Protein AF-A0AA35VH80-F1 (afdb_monomer_lite)

Organism: Lactuca saligna (NCBI:txid75948)

Foldseek 3Di:
DDDDDDDDDDDDDDDPVRVVVVVVVVVVVVPPPDPDDDPDPDPPVVVVPQPPQVVLLVLQLVLVVVLCVVVVNDDDPVDHSSRLLCVQCVPDSVVSSVQSVQCVVPPCPGPSNVSSVVVVVVVVVVD

Sequence (127 aa):
MQPEQDFLILYGQPSPSELSFMLSQETNMDFLGSADSSLESLTESEAQSAPPFPEILESVNHKLTHLFNATERQLPPEWSMADLVRAVNAGDLSSLVRDFYDLQSNGTHSWLWEEIVNLLDLINYVF

Secondary structure (DSSP, 8-state):
-PPP-------S---HHHHHHHHHHHTTGGGGS--SS---SSSSSSGGGSPPHHHHHHHHHHHHHHHHHHTTPPPPTT--HHHHHHHHHTT-HHHHHHHHHHHHHHGGGSHHHHHHHHHHHHHHHH-

Structure (mmCIF, N/CA/C/O backbone):
data_AF-A0AA35VH80-F1
#
_entry.id   AF-A0AA35VH80-F1
#
loop_
_atom_site.group_PDB
_atom_site.id
_atom_site.type_symbol
_atom_site.label_atom_id
_atom_site.label_alt_id
_atom_site.label_comp_id
_atom_site.label_asym_id
_atom_site.label_entity_id
_atom_site.label_seq_id
_atom_site.pdbx_PDB_ins_code
_atom_site.Cartn_x
_atom_site.Cartn_y
_atom_site.Cartn_z
_atom_site.occupancy
_atom_site.B_iso_or_equiv
_atom_site.auth_seq_id
_atom_site.auth_comp_id
_atom_site.auth_asym_id
_atom_site.auth_atom_id
_atom_site.pdbx_PDB_model_num
ATOM 1 N N . MET A 1 1 ? 49.776 -17.906 -40.614 1.00 39.03 1 MET A N 1
ATOM 2 C CA . MET A 1 1 ? 48.760 -17.956 -39.545 1.00 39.03 1 MET A CA 1
ATOM 3 C C . MET A 1 1 ? 47.552 -17.211 -40.079 1.00 39.03 1 MET A C 1
ATOM 5 O O . MET A 1 1 ? 47.693 -16.047 -40.421 1.00 39.03 1 MET A O 1
ATOM 9 N N . GLN A 1 2 ? 46.460 -17.929 -40.330 1.00 37.28 2 GLN A N 1
ATOM 10 C CA . GLN A 1 2 ? 45.223 -17.404 -40.917 1.00 37.28 2 GLN A CA 1
ATOM 11 C C . GLN A 1 2 ? 44.343 -16.891 -39.766 1.00 37.28 2 GLN A C 1
ATOM 13 O O . GLN A 1 2 ? 44.272 -17.600 -38.763 1.00 37.28 2 GLN A O 1
ATOM 18 N N . PRO A 1 3 ? 43.723 -15.701 -39.846 1.00 45.84 3 PRO A N 1
ATOM 19 C CA . PRO A 1 3 ? 42.753 -15.297 -38.838 1.00 45.84 3 PRO A CA 1
ATOM 20 C C . PRO A 1 3 ? 41.480 -16.135 -39.010 1.00 45.84 3 PRO A C 1
ATOM 22 O O . PRO A 1 3 ? 40.939 -16.228 -40.114 1.00 45.84 3 PRO A O 1
ATOM 25 N N . GLU A 1 4 ? 41.046 -16.777 -37.928 1.00 48.62 4 GLU A N 1
ATOM 26 C CA . GLU A 1 4 ? 39.735 -17.419 -37.821 1.00 48.62 4 GLU A CA 1
ATOM 27 C C . GLU A 1 4 ? 38.682 -16.308 -37.960 1.00 48.62 4 GLU A C 1
ATOM 29 O O . GLU A 1 4 ? 38.681 -15.353 -37.185 1.00 48.62 4 GLU A O 1
ATOM 34 N N . GLN A 1 5 ? 37.854 -16.368 -39.004 1.00 55.09 5 GLN A N 1
ATOM 35 C CA . GLN A 1 5 ? 36.704 -15.476 -39.128 1.00 55.09 5 GLN A CA 1
ATOM 36 C C . GLN A 1 5 ? 35.525 -16.133 -38.418 1.00 55.09 5 GLN A C 1
ATOM 38 O O . GLN A 1 5 ? 34.975 -17.119 -38.912 1.00 55.09 5 GLN A O 1
ATOM 43 N N . ASP A 1 6 ? 35.147 -15.584 -37.267 1.00 55.72 6 ASP A N 1
ATOM 44 C CA . ASP A 1 6 ? 33.915 -15.948 -36.579 1.00 55.72 6 ASP A CA 1
ATOM 45 C C . ASP A 1 6 ? 32.725 -15.427 -37.395 1.00 55.72 6 ASP A C 1
ATOM 47 O O . ASP A 1 6 ? 32.459 -14.229 -37.473 1.00 55.72 6 ASP A O 1
ATOM 51 N N . PHE A 1 7 ? 32.015 -16.331 -38.071 1.00 59.69 7 PHE A N 1
ATOM 52 C CA . PHE A 1 7 ? 30.821 -15.972 -38.830 1.00 59.69 7 PHE A CA 1
ATOM 53 C C . PHE A 1 7 ? 29.623 -15.838 -37.887 1.00 59.69 7 PHE A C 1
ATOM 55 O O . PHE A 1 7 ? 29.106 -16.831 -37.371 1.00 59.69 7 PHE A O 1
ATOM 62 N N . LEU A 1 8 ? 29.136 -14.610 -37.705 1.00 64.38 8 LEU A N 1
ATOM 63 C CA . LEU A 1 8 ? 27.899 -14.343 -36.979 1.00 64.38 8 LEU A CA 1
ATOM 64 C C . LEU A 1 8 ? 26.686 -14.638 -37.879 1.00 64.38 8 LEU A C 1
ATOM 66 O O . LEU A 1 8 ? 26.391 -13.902 -38.820 1.00 64.38 8 LEU A O 1
ATOM 70 N N . ILE A 1 9 ? 25.978 -15.735 -37.606 1.00 67.00 9 ILE A N 1
ATOM 71 C CA . ILE A 1 9 ? 24.759 -16.116 -38.334 1.00 67.00 9 ILE A CA 1
ATOM 72 C C . ILE A 1 9 ? 23.544 -15.523 -37.609 1.00 67.00 9 ILE A C 1
ATOM 74 O O . ILE A 1 9 ? 23.169 -15.999 -36.538 1.00 67.00 9 ILE A O 1
ATOM 78 N N . LEU A 1 10 ? 22.905 -14.507 -38.199 1.00 61.62 10 LEU A N 1
ATOM 79 C CA . LEU A 1 10 ? 21.615 -13.995 -37.722 1.00 61.62 10 LEU A CA 1
ATOM 80 C C . LEU A 1 10 ? 20.455 -14.810 -38.297 1.00 61.62 10 LEU A C 1
ATOM 82 O O . LEU A 1 10 ? 20.316 -14.947 -39.512 1.00 61.62 10 LEU A O 1
ATOM 86 N N . TYR A 1 11 ? 19.571 -15.274 -37.417 1.00 70.00 11 TYR A N 1
ATOM 87 C CA . TYR A 1 11 ? 18.279 -15.840 -37.793 1.00 7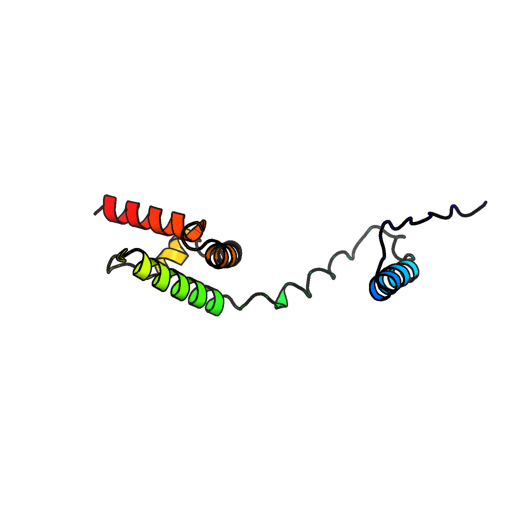0.00 11 TYR A CA 1
ATOM 88 C C . TYR A 1 11 ? 17.193 -14.763 -37.678 1.00 70.00 11 TYR A C 1
ATOM 90 O O . TYR A 1 11 ? 17.005 -14.187 -36.610 1.00 70.00 11 TYR A O 1
ATOM 98 N N . GLY A 1 12 ? 16.471 -14.503 -38.772 1.00 72.94 12 GLY A N 1
ATOM 99 C CA . GLY A 1 12 ? 15.403 -13.495 -38.844 1.00 72.94 12 GLY A CA 1
ATOM 100 C C . GLY A 1 12 ? 15.651 -12.424 -39.912 1.00 72.94 12 GLY A C 1
ATOM 101 O O . GLY A 1 12 ? 16.630 -12.491 -40.651 1.00 72.94 12 GLY A O 1
ATOM 102 N N . GLN A 1 13 ? 14.746 -11.444 -40.018 1.00 74.19 13 GLN A N 1
ATOM 103 C CA . GLN A 1 13 ? 14.933 -10.247 -40.848 1.00 74.19 13 GLN A CA 1
ATOM 104 C C . GLN A 1 13 ? 15.263 -9.053 -39.940 1.00 74.19 13 GLN A C 1
ATOM 106 O O . GLN A 1 13 ? 14.339 -8.338 -39.548 1.00 74.19 13 GLN A O 1
ATOM 111 N N . PRO A 1 14 ? 16.542 -8.850 -39.570 1.00 72.62 14 PRO A N 1
ATOM 112 C CA . PRO A 1 14 ? 16.934 -7.689 -38.786 1.00 72.62 14 PRO A CA 1
ATOM 113 C C . PRO A 1 14 ? 16.635 -6.411 -39.571 1.00 72.62 14 PRO A C 1
ATOM 115 O O . PRO A 1 14 ? 16.855 -6.319 -40.784 1.00 72.62 14 PRO A O 1
ATOM 118 N N . SER A 1 15 ? 16.119 -5.416 -38.868 1.00 75.12 15 SER A N 1
ATOM 119 C CA . SER A 1 15 ? 15.923 -4.075 -39.388 1.00 75.12 15 SER A CA 1
ATOM 120 C C . SER A 1 15 ? 17.274 -3.411 -39.705 1.00 75.12 15 SER A C 1
ATOM 122 O O . SER A 1 15 ? 18.305 -3.748 -39.113 1.00 75.12 15 SER A O 1
ATOM 124 N N . PRO A 1 16 ? 17.299 -2.415 -40.609 1.00 74.19 16 PRO A N 1
ATOM 125 C CA . PRO A 1 16 ? 18.519 -1.668 -40.920 1.00 74.19 16 PRO A CA 1
ATOM 126 C C . PRO A 1 16 ? 19.179 -1.034 -39.683 1.00 74.19 16 PRO A C 1
ATOM 128 O O . PRO A 1 16 ? 20.403 -0.932 -39.619 1.00 74.19 16 PRO A O 1
ATOM 131 N N . SER A 1 17 ? 18.376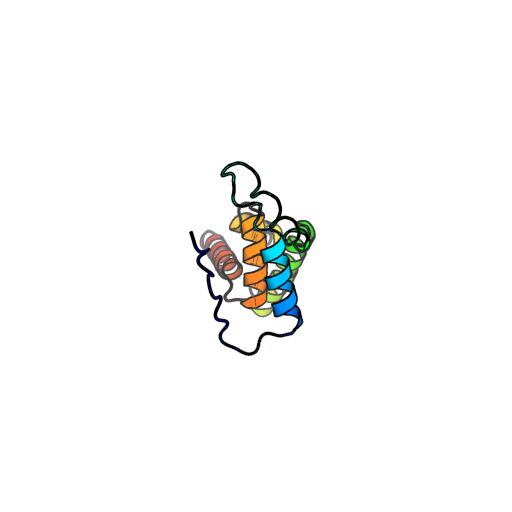 -0.646 -38.688 1.00 72.25 17 SER A N 1
ATOM 132 C CA . SER A 1 17 ? 18.855 -0.076 -37.428 1.00 72.25 17 SER A CA 1
ATOM 133 C C . SER A 1 17 ? 19.600 -1.108 -36.578 1.00 72.25 17 SER A C 1
ATOM 135 O O . SER A 1 17 ? 20.675 -0.808 -36.062 1.00 72.25 17 SER A O 1
ATOM 137 N N . GLU A 1 18 ? 19.087 -2.337 -36.488 1.00 70.50 18 GLU A N 1
ATOM 138 C CA . GLU A 1 18 ? 19.733 -3.435 -35.752 1.00 70.50 18 GLU A CA 1
ATOM 139 C C . GLU A 1 18 ? 21.077 -3.818 -36.384 1.00 70.50 18 GLU A C 1
ATOM 141 O O . GLU A 1 18 ? 22.067 -3.977 -35.673 1.00 70.50 18 GLU A O 1
ATOM 146 N N . LEU A 1 19 ? 21.157 -3.855 -37.719 1.00 74.06 19 LEU A N 1
ATOM 147 C CA . LEU A 1 19 ? 22.420 -4.100 -38.427 1.00 74.06 19 LEU A CA 1
ATOM 148 C C . LEU A 1 19 ? 23.459 -3.008 -38.141 1.00 74.06 19 LEU A C 1
ATOM 150 O O . LEU A 1 19 ? 24.629 -3.309 -37.905 1.00 74.06 19 LEU A O 1
ATOM 154 N N . SER A 1 20 ? 23.034 -1.741 -38.123 1.00 70.56 20 SER A N 1
ATOM 155 C CA . SER A 1 20 ? 23.929 -0.617 -37.828 1.00 70.56 20 SER A CA 1
ATOM 156 C C . SER A 1 20 ? 24.457 -0.649 -36.391 1.00 70.56 20 SER A C 1
ATOM 158 O O . SER A 1 20 ? 25.632 -0.362 -36.164 1.00 70.56 20 SER A O 1
ATOM 160 N N . PHE A 1 21 ? 23.626 -1.062 -35.430 1.00 72.44 21 PHE A N 1
ATOM 161 C CA . PHE A 1 21 ? 24.011 -1.202 -34.028 1.00 72.44 21 PHE A CA 1
ATOM 162 C C . PHE A 1 21 ? 25.062 -2.301 -33.832 1.00 72.44 21 PHE A C 1
ATOM 164 O O . PHE A 1 21 ? 26.066 -2.077 -33.158 1.00 72.44 21 PHE A O 1
ATOM 171 N N . MET A 1 22 ? 24.873 -3.461 -34.467 1.00 67.88 22 MET A N 1
ATOM 172 C CA . MET A 1 22 ? 25.808 -4.586 -34.355 1.00 67.88 22 MET A CA 1
ATOM 173 C C . MET A 1 22 ? 27.174 -4.262 -34.973 1.00 67.88 22 MET A C 1
ATOM 175 O O . MET A 1 22 ? 28.205 -4.496 -34.346 1.00 67.88 22 MET A O 1
ATOM 179 N N . LEU A 1 23 ? 27.186 -3.639 -36.156 1.00 68.44 23 LEU A N 1
ATOM 180 C CA . LEU A 1 23 ? 28.420 -3.241 -36.845 1.00 68.44 23 LEU A CA 1
ATOM 181 C C . LEU A 1 23 ? 29.176 -2.118 -36.118 1.00 68.44 23 LEU A C 1
ATOM 183 O O . LEU A 1 23 ? 30.403 -2.075 -36.160 1.00 68.44 23 LEU A O 1
ATOM 187 N N . SER A 1 24 ? 28.462 -1.229 -35.419 1.00 62.59 24 SER A N 1
ATOM 188 C CA . SER A 1 24 ? 29.086 -0.179 -34.598 1.00 62.59 24 SER A CA 1
ATOM 189 C C . SER A 1 24 ? 29.831 -0.751 -33.385 1.00 62.59 24 SER A C 1
ATOM 191 O O . SER A 1 24 ? 30.766 -0.128 -32.880 1.00 62.59 24 SER A O 1
ATOM 193 N N . GLN A 1 25 ? 29.428 -1.937 -32.920 1.00 56.12 25 GLN A N 1
ATOM 194 C CA . GLN A 1 25 ? 30.030 -2.615 -31.775 1.00 56.12 25 GLN A CA 1
ATOM 195 C C . GLN A 1 25 ? 31.338 -3.330 -32.152 1.00 56.12 25 GLN A C 1
ATOM 197 O O . GLN A 1 25 ? 32.295 -3.277 -31.384 1.00 56.12 25 GLN A O 1
ATOM 202 N N . GLU A 1 26 ? 31.431 -3.909 -33.358 1.00 54.12 26 GLU A N 1
ATOM 203 C CA . GLU A 1 26 ? 32.656 -4.572 -33.842 1.00 54.12 26 GLU A CA 1
ATOM 204 C C . GLU A 1 26 ? 33.835 -3.608 -34.023 1.00 54.12 26 GLU A C 1
ATOM 206 O O . GLU A 1 26 ? 34.976 -3.966 -33.732 1.00 54.12 26 GLU A O 1
ATOM 211 N N . THR A 1 27 ? 33.585 -2.354 -34.410 1.00 51.59 27 THR A N 1
ATOM 212 C CA . THR A 1 27 ? 34.641 -1.327 -34.486 1.00 51.59 27 THR A CA 1
ATOM 213 C C . THR A 1 27 ? 35.212 -0.913 -33.125 1.00 51.59 27 THR A C 1
ATOM 215 O O . THR A 1 27 ? 36.182 -0.162 -33.088 1.00 51.59 27 THR A O 1
ATOM 218 N N . ASN A 1 28 ? 34.643 -1.396 -32.014 1.00 46.03 28 ASN A N 1
ATOM 219 C CA . ASN A 1 28 ? 35.073 -1.090 -30.648 1.00 46.03 28 ASN A CA 1
ATOM 220 C C . ASN A 1 28 ? 35.589 -2.333 -29.887 1.00 46.03 28 ASN A C 1
ATOM 222 O O . ASN A 1 28 ? 35.674 -2.331 -28.660 1.00 46.03 28 ASN A O 1
ATOM 226 N N . MET A 1 29 ? 35.933 -3.409 -30.606 1.00 47.16 29 MET A N 1
ATOM 227 C CA . MET A 1 29 ? 36.435 -4.669 -30.030 1.00 47.16 29 MET A CA 1
ATOM 228 C C . MET A 1 29 ? 37.955 -4.687 -29.779 1.00 47.16 29 MET A C 1
ATOM 230 O O . MET A 1 29 ? 38.498 -5.723 -29.409 1.00 47.16 29 MET A O 1
ATOM 234 N N . ASP A 1 30 ? 38.644 -3.544 -29.872 1.00 43.31 30 ASP A N 1
ATOM 235 C CA . ASP A 1 30 ? 40.003 -3.388 -29.318 1.00 43.31 30 ASP A CA 1
ATOM 236 C C . ASP A 1 30 ? 40.002 -3.303 -27.770 1.00 43.31 30 ASP A C 1
ATOM 238 O O . ASP A 1 30 ? 41.057 -3.244 -27.139 1.00 43.31 30 ASP A O 1
ATOM 242 N N . PHE A 1 31 ? 38.826 -3.333 -27.126 1.00 47.31 31 PHE A N 1
ATOM 243 C CA . PHE A 1 31 ? 38.674 -3.181 -25.673 1.00 47.31 31 PHE A CA 1
ATOM 244 C C . PHE A 1 31 ? 38.721 -4.498 -24.870 1.00 47.31 31 PHE A C 1
ATOM 246 O O . PHE A 1 31 ? 38.678 -4.471 -23.644 1.00 47.31 31 PHE A O 1
ATOM 253 N N . LEU A 1 32 ? 38.829 -5.668 -25.513 1.00 43.38 32 LEU A N 1
ATOM 254 C CA . LEU A 1 32 ? 38.856 -6.962 -24.799 1.00 43.38 32 LEU A CA 1
ATOM 255 C C . LEU A 1 32 ? 40.263 -7.401 -24.350 1.00 43.38 32 LEU A C 1
ATOM 257 O O . LEU A 1 32 ? 40.450 -8.500 -23.831 1.00 43.38 32 LEU A O 1
ATOM 261 N N . GLY A 1 33 ? 41.256 -6.525 -24.504 1.00 40.16 33 GLY A N 1
ATOM 262 C CA . GLY A 1 33 ? 42.646 -6.756 -24.126 1.00 40.16 33 GLY A CA 1
ATOM 263 C C . GLY A 1 33 ? 43.050 -6.217 -22.753 1.00 40.16 33 GLY A C 1
ATOM 264 O O . GLY A 1 33 ? 44.185 -5.776 -22.630 1.00 40.16 33 GLY A O 1
ATOM 265 N N . SER A 1 34 ? 42.180 -6.187 -21.739 1.00 35.25 34 SER A N 1
ATOM 266 C CA . SER A 1 34 ? 42.581 -6.103 -20.319 1.00 35.25 34 SER A CA 1
ATOM 267 C C . SER A 1 34 ? 41.382 -6.320 -19.402 1.00 35.25 34 SER A C 1
ATOM 269 O O . SER A 1 34 ? 40.484 -5.490 -19.306 1.00 35.25 34 SER A O 1
ATOM 271 N N . ALA A 1 35 ? 41.393 -7.449 -18.701 1.00 48.28 35 ALA A N 1
ATOM 272 C CA . ALA A 1 35 ? 40.570 -7.662 -17.525 1.00 48.28 35 ALA A CA 1
ATOM 273 C C . ALA A 1 35 ? 41.098 -6.778 -16.385 1.00 48.28 35 ALA A C 1
ATOM 275 O O . ALA A 1 35 ? 42.038 -7.171 -15.709 1.00 48.28 35 ALA A O 1
ATOM 276 N N . ASP A 1 36 ? 40.553 -5.573 -16.236 1.00 47.16 36 ASP A N 1
ATOM 277 C CA . ASP A 1 36 ? 40.286 -4.917 -14.950 1.00 47.16 36 ASP A CA 1
ATOM 278 C C . ASP A 1 36 ? 39.718 -3.514 -15.208 1.00 47.16 36 ASP A C 1
ATOM 280 O O . ASP A 1 36 ? 40.280 -2.739 -15.976 1.00 47.16 36 ASP A O 1
ATOM 284 N N . SER A 1 37 ? 38.634 -3.174 -14.507 1.00 45.25 37 SER A N 1
ATOM 285 C CA . SER A 1 37 ? 38.088 -1.815 -14.385 1.00 45.25 37 SER A CA 1
ATOM 286 C C . SER A 1 37 ? 37.504 -1.169 -15.655 1.00 45.25 37 SER A C 1
ATOM 288 O O . SER A 1 37 ? 38.160 -0.371 -16.319 1.00 45.25 37 SER A O 1
ATOM 290 N N . SER A 1 38 ? 36.231 -1.460 -15.954 1.00 41.06 38 SER A N 1
ATOM 291 C CA . SER A 1 38 ? 35.213 -0.482 -16.412 1.00 41.06 38 SER A CA 1
ATOM 292 C C . SER A 1 38 ? 33.924 -1.214 -16.802 1.00 41.06 38 SER A C 1
ATOM 294 O O . SER A 1 38 ? 33.543 -1.275 -17.967 1.00 41.06 38 SER A O 1
ATOM 296 N N . LEU A 1 39 ? 33.241 -1.791 -15.813 1.00 43.75 39 LEU A N 1
ATOM 297 C CA . LEU A 1 39 ? 31.860 -2.272 -15.947 1.00 43.75 39 LEU A CA 1
ATOM 298 C C . LEU A 1 39 ? 30.950 -1.393 -15.074 1.00 43.75 39 LEU A C 1
ATOM 300 O O . LEU A 1 39 ? 30.143 -1.885 -14.299 1.00 43.75 39 LEU A O 1
ATOM 304 N N . GLU A 1 40 ? 31.141 -0.073 -15.154 1.00 47.75 40 GLU A N 1
ATOM 305 C CA . GLU A 1 40 ? 30.450 0.918 -14.310 1.00 47.75 40 GLU A CA 1
ATOM 306 C C . GLU A 1 40 ? 29.730 2.012 -15.120 1.00 47.75 40 GLU A C 1
ATOM 308 O O . GLU A 1 40 ? 29.530 3.112 -14.622 1.00 47.75 40 GLU A O 1
ATOM 313 N N . SER A 1 41 ? 29.346 1.782 -16.384 1.00 49.47 41 SER A N 1
ATOM 314 C CA . SER A 1 41 ? 28.750 2.881 -17.172 1.00 49.47 41 SER A CA 1
ATOM 315 C C . SER A 1 41 ? 27.743 2.476 -18.252 1.00 49.47 41 SER A C 1
ATOM 317 O O . SER A 1 41 ? 27.671 3.102 -19.303 1.00 49.47 41 SER A O 1
ATOM 319 N N . LEU A 1 42 ? 26.934 1.435 -18.018 1.00 44.91 42 LEU A N 1
ATOM 320 C CA . LEU A 1 42 ? 25.793 1.125 -18.903 1.00 44.91 42 LEU A CA 1
ATOM 321 C C . LEU A 1 42 ? 24.462 0.867 -18.176 1.00 44.91 42 LEU A C 1
ATOM 323 O O . LEU A 1 42 ? 23.468 0.565 -18.821 1.00 44.91 42 LEU A O 1
ATOM 327 N N . THR A 1 43 ? 24.397 1.055 -16.856 1.00 49.38 43 THR A N 1
ATOM 328 C CA . THR A 1 43 ? 23.148 0.944 -16.070 1.00 49.38 43 THR A CA 1
ATOM 329 C C . THR A 1 43 ? 22.636 2.281 -15.532 1.00 49.38 43 THR A C 1
ATOM 331 O O . THR A 1 43 ? 21.631 2.311 -14.829 1.00 49.38 43 THR A O 1
ATOM 334 N N . GLU A 1 44 ? 23.300 3.400 -15.837 1.00 47.03 44 GLU A N 1
ATOM 335 C CA . GLU A 1 44 ? 22.952 4.703 -15.246 1.00 47.03 44 GLU A CA 1
ATOM 336 C C . GLU A 1 44 ? 21.853 5.455 -16.023 1.00 47.03 44 GLU A C 1
ATOM 338 O O . GLU A 1 44 ? 21.115 6.238 -15.434 1.00 47.03 44 GLU A O 1
ATOM 343 N N . SER A 1 45 ? 21.667 5.187 -17.323 1.00 44.47 45 SER A N 1
ATOM 344 C CA . SER A 1 45 ? 20.684 5.923 -18.144 1.00 44.47 45 SER A CA 1
ATOM 345 C C . SER A 1 45 ? 19.242 5.400 -18.075 1.00 44.47 45 SER A C 1
ATOM 347 O O . SER A 1 45 ? 18.326 6.133 -18.435 1.00 44.47 45 SER A O 1
ATOM 349 N N . GLU A 1 46 ? 18.998 4.184 -17.577 1.00 47.88 46 GLU A N 1
ATOM 350 C CA . GLU A 1 46 ? 17.631 3.650 -17.401 1.00 47.88 46 GLU A CA 1
ATOM 351 C C . GLU A 1 46 ? 17.053 3.906 -15.996 1.00 47.88 46 GLU A C 1
ATOM 353 O O . GLU A 1 46 ? 15.840 3.844 -15.794 1.00 47.88 46 GLU A O 1
ATOM 358 N N . ALA A 1 47 ? 17.892 4.280 -15.026 1.00 50.38 47 ALA A N 1
ATOM 359 C CA . ALA A 1 47 ? 17.470 4.529 -13.645 1.00 50.38 47 ALA A CA 1
ATOM 360 C C . ALA A 1 47 ? 16.805 5.906 -13.431 1.00 50.38 47 ALA A C 1
ATOM 362 O O . ALA A 1 47 ? 16.171 6.134 -12.402 1.00 50.38 47 ALA A O 1
ATOM 363 N N . GLN A 1 48 ? 16.903 6.823 -14.400 1.00 46.06 48 GLN A N 1
ATOM 364 C CA . GLN A 1 48 ? 16.314 8.170 -14.327 1.00 46.06 48 GLN A CA 1
ATOM 365 C C . GLN A 1 48 ? 14.817 8.234 -14.662 1.00 46.06 48 GLN A C 1
ATOM 367 O O . GLN A 1 48 ? 14.219 9.300 -14.546 1.00 46.06 48 GLN A O 1
ATOM 372 N N . SER A 1 49 ? 14.194 7.115 -15.045 1.00 55.38 49 SER A N 1
ATOM 373 C CA . SER A 1 49 ? 12.746 7.055 -15.289 1.00 55.38 49 SER A CA 1
ATOM 374 C C . SER A 1 49 ? 11.931 6.658 -14.050 1.00 55.38 49 SER A C 1
ATOM 376 O O . SER A 1 49 ? 10.702 6.592 -14.132 1.00 55.38 49 SER A O 1
ATOM 378 N N . ALA A 1 50 ? 12.573 6.362 -12.915 1.00 55.25 50 ALA A N 1
ATOM 379 C CA . ALA A 1 50 ? 11.853 6.062 -11.685 1.00 55.25 50 ALA A CA 1
ATOM 380 C C . ALA A 1 50 ? 11.255 7.363 -11.110 1.00 55.25 50 ALA A C 1
ATOM 382 O O . ALA A 1 50 ? 12.009 8.312 -10.871 1.00 55.25 50 ALA A O 1
ATOM 383 N N . PRO A 1 51 ? 9.929 7.437 -10.882 1.00 60.78 51 PRO A N 1
ATOM 384 C CA . PRO A 1 51 ? 9.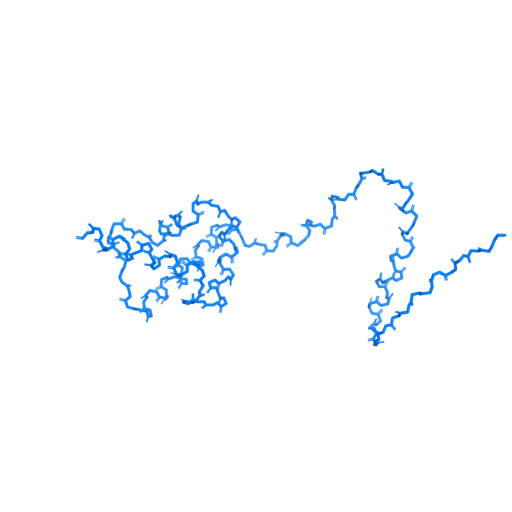328 8.609 -10.262 1.00 60.78 51 PRO A CA 1
ATOM 385 C C . PRO A 1 51 ? 9.954 8.852 -8.880 1.00 60.78 51 PRO A C 1
ATOM 387 O O . PRO A 1 51 ? 10.313 7.893 -8.187 1.00 60.78 51 PRO A O 1
ATOM 390 N N . PRO A 1 52 ? 10.103 10.111 -8.443 1.00 68.06 52 PRO A N 1
ATOM 391 C CA . PRO A 1 52 ? 10.606 10.403 -7.110 1.00 68.06 52 PRO A CA 1
ATOM 392 C C . PRO A 1 52 ? 9.709 9.744 -6.049 1.00 68.06 52 PRO A C 1
ATOM 394 O O . PRO A 1 52 ? 8.484 9.731 -6.157 1.00 68.06 52 PRO A O 1
ATOM 397 N N . PHE A 1 53 ? 10.324 9.214 -4.987 1.00 69.75 53 PHE A N 1
ATOM 398 C CA . PHE A 1 53 ? 9.644 8.508 -3.890 1.00 69.75 53 PHE A CA 1
ATOM 399 C C . PHE A 1 53 ? 8.314 9.121 -3.405 1.00 69.75 53 PHE A C 1
ATOM 401 O O . PHE A 1 53 ? 7.347 8.367 -3.273 1.00 69.75 53 PHE A O 1
ATOM 408 N N . PRO A 1 54 ? 8.211 10.440 -3.132 1.00 75.25 54 PRO A N 1
ATOM 409 C CA . PRO A 1 54 ? 6.950 11.031 -2.685 1.00 75.25 54 PRO A CA 1
ATOM 410 C C . PRO A 1 54 ? 5.807 10.862 -3.695 1.00 75.25 54 PRO A C 1
ATOM 412 O O . PRO A 1 54 ? 4.679 10.613 -3.279 1.00 75.25 54 PRO A O 1
ATOM 415 N N . GLU A 1 55 ? 6.090 10.916 -4.998 1.00 78.75 55 GLU A N 1
ATOM 416 C CA . GLU A 1 55 ? 5.082 10.726 -6.051 1.00 78.75 55 GLU A CA 1
ATOM 417 C C . GLU A 1 55 ? 4.619 9.265 -6.139 1.00 78.75 55 GLU A C 1
ATOM 419 O O . GLU A 1 55 ? 3.435 8.993 -6.358 1.00 78.75 55 GLU A O 1
ATOM 424 N N . ILE A 1 56 ? 5.531 8.309 -5.914 1.00 81.12 56 ILE A N 1
ATOM 425 C CA . ILE A 1 56 ? 5.190 6.878 -5.848 1.00 81.12 56 ILE A CA 1
ATOM 426 C C . ILE A 1 56 ? 4.282 6.619 -4.649 1.00 81.12 56 ILE A C 1
ATOM 428 O O . ILE A 1 56 ? 3.238 5.987 -4.795 1.00 81.12 56 ILE A O 1
ATOM 432 N N . LEU A 1 57 ? 4.644 7.135 -3.473 1.00 81.62 57 LEU A N 1
ATOM 433 C CA . LEU A 1 57 ? 3.853 6.948 -2.261 1.00 81.62 57 LEU A CA 1
ATOM 434 C C . LEU A 1 57 ? 2.454 7.564 -2.402 1.00 81.62 57 LEU A C 1
ATOM 436 O O . LEU A 1 57 ? 1.467 6.949 -2.001 1.00 81.62 57 LEU A O 1
ATOM 440 N N . GLU A 1 58 ? 2.350 8.754 -2.994 1.00 85.00 58 GLU A N 1
ATOM 441 C CA . GLU A 1 58 ? 1.063 9.385 -3.291 1.00 85.00 58 GLU A CA 1
ATOM 442 C C . GLU A 1 58 ? 0.228 8.539 -4.262 1.00 85.00 58 GLU A C 1
ATOM 444 O O . GLU A 1 58 ? -0.952 8.284 -4.006 1.00 85.00 58 GLU A O 1
ATOM 449 N N . SER A 1 59 ? 0.847 8.024 -5.325 1.00 85.50 59 SER A N 1
ATOM 450 C CA . SER A 1 59 ? 0.177 7.170 -6.311 1.00 85.50 59 SER A CA 1
ATOM 451 C C . SER A 1 59 ? -0.316 5.854 -5.703 1.00 85.50 59 SER A C 1
ATOM 453 O O . SER A 1 59 ? -1.453 5.445 -5.953 1.00 85.50 59 SER A O 1
ATOM 455 N N . VAL A 1 60 ? 0.504 5.212 -4.864 1.00 86.12 60 VAL A N 1
ATOM 456 C CA . VAL A 1 60 ? 0.126 4.016 -4.096 1.00 86.12 60 VAL A CA 1
ATOM 457 C C . VAL A 1 60 ? -1.046 4.337 -3.171 1.00 86.12 60 VAL A C 1
ATOM 459 O O . VAL A 1 60 ? -2.059 3.642 -3.214 1.00 86.12 60 VAL A O 1
ATOM 462 N N . ASN A 1 61 ? -0.969 5.421 -2.395 1.00 87.25 61 ASN A N 1
ATOM 463 C CA . ASN A 1 61 ? -2.046 5.835 -1.491 1.00 87.25 61 ASN A CA 1
ATOM 464 C C . ASN A 1 61 ? -3.362 6.092 -2.233 1.00 87.25 61 ASN A C 1
ATOM 466 O O . ASN A 1 61 ? -4.422 5.659 -1.776 1.00 87.25 61 ASN A O 1
ATOM 470 N N . HIS A 1 62 ? -3.312 6.770 -3.382 1.00 88.56 62 HIS A N 1
ATOM 471 C CA . HIS A 1 62 ? -4.494 7.031 -4.198 1.00 88.56 62 HIS A CA 1
ATOM 472 C C . HIS A 1 62 ? -5.118 5.728 -4.708 1.00 88.56 62 HIS A C 1
ATOM 474 O O . HIS A 1 62 ? -6.327 5.512 -4.570 1.00 88.56 62 HIS A O 1
ATOM 480 N N . LYS A 1 63 ? -4.288 4.828 -5.247 1.00 87.19 63 LYS A N 1
ATOM 481 C CA . LYS A 1 63 ? -4.737 3.534 -5.765 1.00 87.19 63 LYS A CA 1
ATOM 482 C C . LYS A 1 63 ? -5.339 2.668 -4.661 1.00 87.19 63 LYS A C 1
ATOM 484 O O . LYS A 1 63 ? -6.430 2.134 -4.845 1.00 87.19 63 LYS A O 1
ATOM 489 N N . LEU A 1 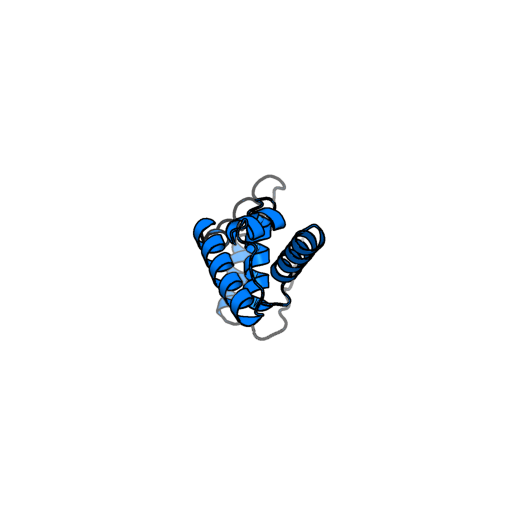64 ? -4.682 2.584 -3.507 1.00 85.94 64 LEU A N 1
ATOM 490 C CA . LEU A 1 64 ? -5.197 1.860 -2.349 1.00 85.94 64 LEU A CA 1
ATOM 491 C C . LEU A 1 64 ? -6.517 2.455 -1.868 1.00 85.94 64 LEU A C 1
ATOM 493 O O . LEU A 1 64 ? -7.474 1.716 -1.694 1.00 85.94 64 LEU A O 1
ATOM 497 N N . THR A 1 65 ? -6.632 3.778 -1.751 1.00 87.88 65 THR A N 1
ATOM 498 C CA . THR A 1 65 ? -7.894 4.428 -1.354 1.00 87.88 65 THR A CA 1
ATOM 499 C C . THR A 1 65 ? -9.044 4.045 -2.288 1.00 87.88 65 THR A C 1
ATOM 501 O O . THR A 1 65 ? -10.141 3.720 -1.831 1.00 87.88 65 THR A O 1
ATOM 504 N N . HIS A 1 66 ? -8.795 4.019 -3.599 1.00 88.56 66 HIS A N 1
ATOM 505 C CA . HIS A 1 66 ? -9.786 3.566 -4.571 1.00 88.56 66 HIS A CA 1
ATOM 506 C C . HIS A 1 66 ? -10.165 2.089 -4.369 1.00 88.56 66 HIS A C 1
ATOM 508 O O . HIS A 1 66 ? -11.344 1.743 -4.422 1.00 88.56 66 HIS A O 1
ATOM 514 N N . LEU A 1 67 ? -9.188 1.214 -4.120 1.00 86.94 67 LEU A N 1
ATOM 515 C CA . LEU A 1 67 ? -9.429 -0.211 -3.878 1.00 86.94 67 LEU A CA 1
ATOM 516 C C . LEU A 1 67 ? -10.182 -0.468 -2.562 1.00 86.94 67 LEU A C 1
ATOM 518 O O . LEU A 1 67 ? -11.083 -1.304 -2.541 1.00 86.94 67 LEU A O 1
ATOM 522 N N . PHE A 1 68 ? -9.887 0.272 -1.492 1.00 87.44 68 PHE A N 1
ATOM 523 C CA . PHE A 1 68 ? -10.630 0.208 -0.226 1.00 87.44 68 PHE A CA 1
ATOM 524 C C . PHE A 1 68 ? -12.092 0.597 -0.421 1.00 87.44 68 PHE A C 1
ATOM 526 O O . PHE A 1 68 ? -12.985 -0.137 -0.003 1.00 87.44 68 PHE A O 1
ATOM 533 N N . ASN A 1 69 ? -12.339 1.695 -1.140 1.00 86.50 69 ASN A N 1
ATOM 534 C CA . ASN A 1 69 ? -13.697 2.118 -1.472 1.00 86.50 69 ASN A CA 1
ATOM 535 C C . ASN A 1 69 ? -14.432 1.071 -2.321 1.00 86.50 69 ASN A C 1
ATOM 537 O O . ASN A 1 69 ? -15.610 0.817 -2.090 1.00 86.50 69 ASN A O 1
ATOM 541 N N . ALA A 1 70 ? -13.747 0.442 -3.281 1.00 86.56 70 ALA A N 1
ATOM 542 C CA . ALA A 1 70 ? -14.335 -0.587 -4.138 1.00 86.56 70 ALA A CA 1
ATOM 543 C C . ALA A 1 70 ? -14.629 -1.907 -3.403 1.00 86.56 70 ALA A C 1
ATOM 545 O O . ALA A 1 70 ? -15.517 -2.648 -3.813 1.00 86.56 70 ALA A O 1
ATOM 546 N N . THR A 1 71 ? -13.882 -2.209 -2.340 1.00 83.94 71 THR A N 1
ATOM 547 C CA . THR A 1 71 ? -14.017 -3.448 -1.553 1.00 83.94 71 THR A CA 1
ATOM 548 C C . THR A 1 71 ? -14.812 -3.261 -0.262 1.00 83.94 71 THR A C 1
ATOM 550 O O . THR A 1 71 ? -14.900 -4.195 0.530 1.00 83.94 71 THR A O 1
ATOM 553 N N . GLU A 1 72 ? -15.381 -2.068 -0.044 1.00 82.69 72 GLU A N 1
ATOM 554 C CA . GLU A 1 72 ? -16.115 -1.674 1.170 1.00 82.69 72 GLU A CA 1
ATOM 555 C C . GLU A 1 72 ? -15.329 -1.909 2.478 1.00 82.69 72 GLU A C 1
ATOM 557 O O . GLU A 1 72 ? -15.904 -1.976 3.567 1.00 82.69 72 GLU A O 1
ATOM 562 N N . ARG A 1 73 ? -13.995 -2.007 2.397 1.00 78.12 73 ARG A N 1
ATOM 563 C CA . ARG A 1 73 ? -13.135 -2.148 3.574 1.00 78.12 73 ARG A CA 1
ATOM 564 C C . ARG A 1 73 ? -12.948 -0.792 4.238 1.00 78.12 73 ARG A C 1
ATOM 566 O O . ARG A 1 73 ? -12.619 0.200 3.590 1.00 78.12 73 ARG A O 1
ATOM 573 N N . GLN A 1 74 ? -13.126 -0.764 5.554 1.00 79.06 74 GLN A N 1
ATOM 574 C CA . GLN A 1 74 ? -12.905 0.430 6.360 1.00 79.06 74 GLN A CA 1
ATOM 575 C C . GLN A 1 74 ? -11.519 0.400 6.987 1.00 79.06 74 GLN A C 1
ATOM 577 O O . GLN A 1 74 ? -11.069 -0.623 7.504 1.00 79.06 74 GLN A O 1
ATOM 582 N N . LEU A 1 75 ? -10.854 1.549 6.936 1.00 80.94 75 LEU A N 1
ATOM 583 C CA . LEU A 1 75 ? -9.597 1.758 7.627 1.00 80.94 75 LEU A CA 1
ATOM 584 C C . LEU A 1 75 ? -9.882 2.093 9.102 1.00 80.94 75 LEU A C 1
ATOM 586 O O . LEU A 1 75 ? -10.749 2.935 9.358 1.00 80.94 75 LEU A O 1
ATOM 590 N N . PRO A 1 76 ? -9.181 1.477 10.071 1.00 81.50 76 PRO A N 1
ATOM 591 C CA . PRO A 1 76 ? -9.294 1.857 11.472 1.00 81.50 76 PRO A CA 1
ATOM 592 C C . PRO A 1 76 ? -8.981 3.350 11.654 1.00 81.50 76 PRO A C 1
ATOM 594 O O . PRO A 1 76 ? -8.052 3.851 11.022 1.00 81.50 76 PRO A O 1
ATOM 597 N N . PRO A 1 77 ? -9.693 4.070 12.539 1.00 78.38 77 PRO A N 1
ATOM 598 C CA . PRO A 1 77 ? -9.536 5.519 12.693 1.00 78.38 77 PRO A CA 1
ATOM 599 C C . PRO A 1 77 ? -8.151 5.939 13.205 1.00 78.38 77 PRO A C 1
ATOM 601 O O . PRO A 1 77 ? -7.778 7.101 13.071 1.00 78.38 77 PRO A O 1
ATOM 604 N N . GLU A 1 78 ? -7.392 5.009 13.788 1.00 82.56 78 GLU A N 1
ATOM 605 C CA . GLU A 1 78 ? -6.037 5.256 14.290 1.00 82.56 78 GLU A CA 1
ATOM 606 C C . GLU A 1 78 ? -4.949 5.101 13.219 1.00 82.56 78 GLU A C 1
ATOM 608 O O . GLU A 1 78 ? -3.804 5.483 13.452 1.00 82.56 78 GLU A O 1
ATOM 613 N N . TRP A 1 79 ? -5.290 4.559 12.047 1.00 84.00 79 TRP A N 1
ATOM 614 C CA . TRP A 1 79 ? -4.335 4.265 10.982 1.00 84.00 79 TRP A CA 1
ATOM 615 C C . TRP A 1 79 ? -4.583 5.152 9.766 1.00 84.00 79 TRP A C 1
ATOM 617 O O . TRP A 1 79 ? -5.717 5.308 9.318 1.00 84.00 79 TRP A O 1
ATOM 627 N N . SER A 1 80 ? -3.513 5.704 9.189 1.00 86.00 80 SER A N 1
ATOM 628 C CA . SER A 1 80 ? -3.563 6.309 7.856 1.00 86.00 80 SER A CA 1
ATOM 629 C C . SER A 1 80 ? -3.106 5.314 6.783 1.00 86.00 80 SER A C 1
ATOM 631 O O . SER A 1 80 ? -2.372 4.365 7.064 1.00 86.00 80 SER A O 1
ATOM 633 N N . MET A 1 81 ? -3.502 5.541 5.525 1.00 84.50 81 MET A N 1
ATOM 634 C CA . MET A 1 81 ? -3.063 4.697 4.402 1.00 84.50 81 MET A CA 1
ATOM 635 C C . MET A 1 81 ? -1.533 4.676 4.274 1.00 84.50 81 MET A C 1
ATOM 637 O O . MET A 1 81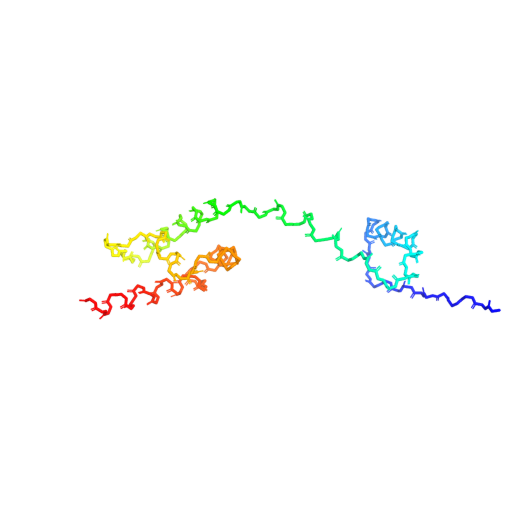 ? -0.931 3.626 4.070 1.00 84.50 81 MET A O 1
ATOM 641 N N . ALA A 1 82 ? -0.892 5.828 4.486 1.00 83.12 82 ALA A N 1
ATOM 642 C CA . ALA A 1 82 ? 0.560 5.935 4.468 1.00 83.12 82 ALA A CA 1
ATOM 643 C C . ALA A 1 82 ? 1.219 5.124 5.597 1.00 83.12 82 ALA A C 1
ATOM 645 O O . ALA A 1 82 ? 2.321 4.610 5.407 1.00 83.12 82 ALA A O 1
ATOM 646 N N . ASP A 1 83 ? 0.560 4.989 6.751 1.00 85.31 83 ASP A N 1
ATOM 647 C CA . ASP A 1 83 ? 1.072 4.181 7.860 1.00 85.31 83 ASP A CA 1
ATOM 648 C C . ASP A 1 83 ? 0.963 2.686 7.566 1.00 85.31 83 ASP A C 1
ATOM 650 O O . ASP A 1 83 ? 1.903 1.957 7.869 1.00 85.31 83 ASP A O 1
ATOM 654 N N . LEU A 1 84 ? -0.106 2.238 6.898 1.00 86.38 84 LEU A N 1
ATOM 655 C CA . LEU A 1 84 ? -0.210 0.856 6.415 1.00 86.38 84 LEU A CA 1
ATOM 656 C C . LEU A 1 84 ? 0.889 0.524 5.407 1.00 86.38 84 LEU A C 1
ATOM 658 O O . LEU A 1 84 ? 1.591 -0.472 5.563 1.00 86.38 84 LEU A O 1
ATOM 662 N N . VAL A 1 85 ? 1.078 1.380 4.401 1.00 85.50 85 VAL A N 1
ATOM 663 C CA . VAL A 1 85 ? 2.122 1.185 3.384 1.00 85.50 85 VAL A CA 1
ATOM 664 C C . VAL A 1 85 ? 3.504 1.154 4.038 1.00 85.50 85 VAL A C 1
ATOM 666 O O . VAL A 1 85 ? 4.335 0.312 3.702 1.00 85.50 85 VAL A O 1
ATOM 669 N N . ARG A 1 86 ? 3.754 2.031 5.018 1.00 83.56 86 ARG A N 1
ATOM 670 C CA . ARG A 1 86 ? 5.018 2.042 5.765 1.00 83.56 86 ARG A CA 1
ATOM 671 C C . ARG A 1 86 ? 5.187 0.799 6.642 1.00 83.56 86 ARG A C 1
ATOM 673 O O . ARG A 1 86 ? 6.311 0.321 6.764 1.00 83.56 86 ARG A O 1
ATOM 680 N N . ALA A 1 87 ? 4.112 0.293 7.243 1.00 85.75 87 ALA A N 1
ATOM 681 C CA . ALA A 1 87 ? 4.141 -0.906 8.075 1.00 85.75 87 ALA A CA 1
ATOM 682 C C . ALA A 1 87 ? 4.444 -2.166 7.254 1.00 85.75 87 ALA A C 1
ATOM 684 O O . ALA A 1 87 ? 5.244 -2.986 7.693 1.00 85.75 87 ALA A O 1
ATOM 685 N N . VAL A 1 88 ? 3.865 -2.283 6.056 1.00 85.50 88 VAL A N 1
ATOM 686 C CA . VAL A 1 88 ? 4.083 -3.428 5.159 1.00 85.50 88 VAL A CA 1
ATOM 687 C C . VAL A 1 88 ? 5.468 -3.385 4.508 1.00 85.50 88 VAL A C 1
ATOM 689 O O . VAL A 1 88 ? 6.176 -4.388 4.512 1.00 85.50 88 VAL A O 1
ATOM 692 N N . ASN A 1 89 ? 5.914 -2.217 4.033 1.00 82.06 89 ASN A N 1
ATOM 693 C CA . ASN A 1 89 ? 7.190 -2.110 3.311 1.00 82.06 89 ASN A CA 1
ATOM 694 C C . ASN A 1 89 ? 8.391 -1.757 4.194 1.00 82.06 89 ASN A C 1
ATOM 696 O O . ASN A 1 89 ? 9.493 -1.568 3.684 1.00 82.06 89 ASN A O 1
ATOM 700 N N . ALA A 1 90 ? 8.202 -1.629 5.511 1.00 75.44 90 ALA A N 1
ATOM 701 C CA . ALA A 1 90 ? 9.244 -1.305 6.492 1.00 75.44 90 ALA A CA 1
ATOM 702 C C . ALA A 1 90 ? 10.120 -0.073 6.147 1.00 75.44 90 ALA A C 1
ATOM 704 O O . ALA A 1 90 ? 11.217 0.089 6.679 1.00 75.44 90 ALA A O 1
ATOM 705 N N . GLY A 1 91 ? 9.642 0.813 5.266 1.00 69.19 91 GLY A N 1
ATOM 706 C CA . GLY A 1 91 ? 10.396 1.970 4.776 1.00 69.19 91 GLY A CA 1
ATOM 707 C C . GLY A 1 91 ? 11.457 1.665 3.712 1.00 69.19 91 GLY A C 1
ATOM 708 O O . GLY A 1 91 ? 12.254 2.552 3.409 1.00 69.19 91 GLY A O 1
ATOM 709 N N . ASP A 1 92 ? 11.480 0.464 3.132 1.00 78.62 92 ASP A N 1
ATOM 710 C CA . ASP A 1 92 ? 12.344 0.158 1.995 1.00 78.62 92 ASP A CA 1
ATOM 711 C C . ASP A 1 92 ? 11.752 0.708 0.684 1.00 78.62 92 ASP A C 1
ATOM 713 O O . ASP A 1 92 ? 10.642 0.384 0.256 1.00 78.62 92 ASP A O 1
ATOM 717 N N . LEU A 1 93 ? 12.526 1.583 0.042 1.00 72.19 93 LEU A N 1
ATOM 718 C CA . LEU A 1 93 ? 12.160 2.232 -1.211 1.00 72.19 93 LEU A CA 1
ATOM 719 C C . LEU A 1 93 ? 12.110 1.235 -2.373 1.00 72.19 93 LEU A C 1
ATOM 721 O O . LEU A 1 93 ? 11.256 1.358 -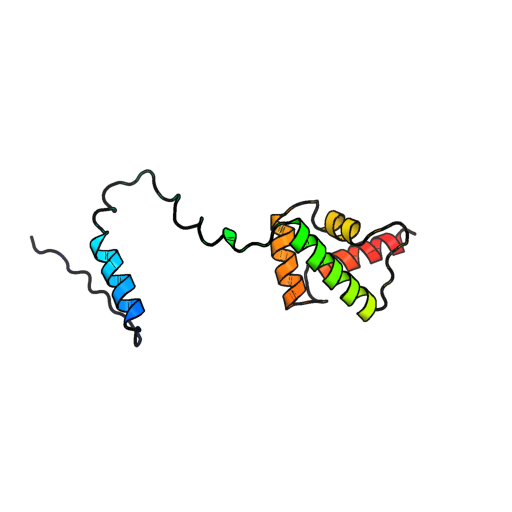3.250 1.00 72.19 93 LEU A O 1
ATOM 725 N N . SER A 1 94 ? 13.029 0.266 -2.396 1.00 76.75 94 SER A N 1
ATOM 726 C CA . SER A 1 94 ? 13.171 -0.657 -3.523 1.00 76.75 94 SER A CA 1
ATOM 727 C C . SER A 1 94 ? 11.983 -1.611 -3.608 1.00 76.75 94 SER A C 1
ATOM 729 O O . SER A 1 94 ? 11.404 -1.776 -4.686 1.00 76.75 94 SER A O 1
ATOM 731 N N . SER A 1 95 ? 11.560 -2.167 -2.469 1.00 79.94 95 SER A N 1
ATOM 732 C CA . SER A 1 95 ? 10.311 -2.927 -2.380 1.00 79.94 95 SER A CA 1
ATOM 733 C C . SER A 1 95 ? 9.104 -2.074 -2.758 1.00 79.94 95 SER A C 1
ATOM 735 O O . SER A 1 95 ? 8.339 -2.504 -3.612 1.00 79.94 95 SER A O 1
ATOM 737 N N . LEU A 1 96 ? 8.979 -0.834 -2.265 1.00 81.56 96 LEU A N 1
ATOM 738 C CA . LEU A 1 96 ? 7.834 0.018 -2.616 1.00 81.56 96 LEU A CA 1
ATOM 739 C C . LEU A 1 96 ? 7.702 0.295 -4.114 1.00 81.56 96 LEU A C 1
ATOM 741 O O . LEU A 1 96 ? 6.586 0.297 -4.628 1.00 81.56 96 LEU A O 1
ATOM 745 N N . VAL A 1 97 ? 8.806 0.506 -4.830 1.00 82.19 97 VAL A N 1
ATOM 746 C CA . VAL A 1 97 ? 8.744 0.712 -6.285 1.00 82.19 97 VAL A CA 1
ATOM 747 C C . VAL A 1 97 ? 8.267 -0.554 -6.997 1.00 82.19 97 VAL A C 1
ATOM 749 O O . VAL A 1 97 ? 7.399 -0.476 -7.866 1.00 82.19 97 VAL A O 1
ATOM 752 N N . ARG A 1 98 ? 8.790 -1.727 -6.624 1.00 84.44 98 ARG A N 1
ATOM 753 C CA . ARG A 1 98 ? 8.342 -3.014 -7.182 1.00 84.44 98 ARG A CA 1
ATOM 754 C C . ARG A 1 98 ? 6.856 -3.241 -6.910 1.00 84.44 98 ARG A C 1
ATOM 756 O O . ARG A 1 98 ? 6.098 -3.568 -7.821 1.00 84.44 98 ARG A O 1
ATOM 763 N N . ASP A 1 99 ? 6.455 -3.029 -5.668 1.00 85.38 99 ASP A N 1
ATOM 764 C CA . ASP A 1 99 ? 5.099 -3.262 -5.193 1.00 85.38 99 ASP A CA 1
ATOM 765 C C . ASP A 1 99 ? 4.111 -2.255 -5.801 1.00 85.38 99 ASP A C 1
ATOM 767 O O . ASP A 1 99 ? 2.961 -2.595 -6.057 1.00 85.38 99 ASP A O 1
ATOM 771 N N . PHE A 1 100 ? 4.558 -1.034 -6.114 1.00 84.81 100 PHE A N 1
ATOM 772 C CA . PHE A 1 100 ? 3.777 -0.064 -6.880 1.00 84.81 100 PHE A CA 1
ATOM 773 C C . PHE A 1 100 ? 3.434 -0.590 -8.276 1.00 84.81 100 PHE A C 1
ATOM 775 O O . PHE A 1 100 ? 2.271 -0.533 -8.676 1.00 84.81 100 PHE A O 1
ATOM 782 N N . TYR A 1 101 ? 4.414 -1.113 -9.018 1.00 84.50 101 TYR A N 1
ATOM 783 C CA . TYR A 1 101 ? 4.145 -1.663 -10.347 1.00 84.50 101 TYR A CA 1
ATOM 784 C C . TYR A 1 101 ? 3.216 -2.879 -10.282 1.00 84.50 101 TYR A C 1
ATOM 786 O O . TYR A 1 101 ? 2.299 -2.974 -11.098 1.00 84.50 101 TYR A O 1
ATOM 794 N N . ASP A 1 102 ? 3.394 -3.745 -9.284 1.00 87.69 102 ASP A N 1
ATOM 795 C CA . ASP A 1 102 ? 2.520 -4.899 -9.049 1.00 87.69 102 ASP A CA 1
ATOM 796 C C . ASP A 1 102 ? 1.088 -4.484 -8.663 1.00 87.69 102 ASP A C 1
ATOM 798 O O . ASP A 1 102 ? 0.108 -4.999 -9.200 1.00 87.69 102 ASP A O 1
ATOM 802 N N . LEU A 1 103 ? 0.929 -3.478 -7.799 1.00 87.81 103 LEU A N 1
ATOM 803 C CA . LEU A 1 103 ? -0.377 -2.910 -7.449 1.00 87.81 103 LEU A CA 1
ATOM 804 C C . LEU A 1 103 ? -1.084 -2.319 -8.674 1.00 87.81 103 LEU A C 1
ATOM 806 O O . LEU A 1 103 ? -2.308 -2.413 -8.809 1.00 87.81 103 LEU A O 1
ATOM 810 N N . GLN A 1 104 ? -0.328 -1.699 -9.576 1.00 84.94 104 GLN A N 1
ATOM 811 C CA . GLN A 1 104 ? -0.886 -1.093 -10.777 1.00 84.94 104 GLN A CA 1
ATOM 812 C C . GLN A 1 104 ? -1.351 -2.134 -11.797 1.00 84.94 104 GLN A C 1
ATOM 814 O O . GLN A 1 104 ? -2.395 -1.910 -12.417 1.00 84.94 104 GLN A O 1
ATOM 819 N N . SER A 1 105 ? -0.634 -3.252 -11.947 1.00 85.62 105 SER A N 1
ATOM 820 C CA . SER A 1 105 ? -0.994 -4.343 -12.861 1.00 85.62 105 SER A CA 1
ATOM 821 C C . SER A 1 105 ? -2.067 -5.274 -12.292 1.00 85.62 105 SER A C 1
ATOM 823 O O . SER A 1 105 ? -3.025 -5.598 -12.993 1.00 85.62 105 SER A O 1
ATOM 825 N N . ASN A 1 106 ? -1.932 -5.676 -11.028 1.00 87.44 106 ASN A N 1
ATOM 826 C CA . ASN A 1 106 ? -2.708 -6.765 -10.429 1.00 87.44 106 ASN A CA 1
ATOM 827 C C . ASN A 1 106 ? -3.813 -6.282 -9.474 1.00 87.44 106 ASN A C 1
ATOM 829 O O . ASN A 1 106 ? -4.734 -7.042 -9.156 1.00 87.44 106 ASN A O 1
ATOM 833 N N . GLY A 1 107 ? -3.777 -5.018 -9.035 1.00 87.31 107 GLY A N 1
ATOM 834 C CA . GLY A 1 107 ? -4.817 -4.418 -8.196 1.00 87.31 107 GLY A CA 1
ATOM 835 C C . GLY A 1 107 ? -5.024 -5.187 -6.889 1.00 87.31 107 GLY A C 1
ATOM 836 O O . GLY A 1 107 ? -4.127 -5.242 -6.053 1.00 87.31 107 GLY A O 1
ATOM 837 N N . THR A 1 108 ? -6.200 -5.798 -6.716 1.00 85.94 108 THR A N 1
ATOM 838 C CA . THR A 1 108 ? -6.551 -6.589 -5.519 1.00 85.94 108 THR A CA 1
ATOM 839 C C . THR A 1 108 ? -5.836 -7.938 -5.416 1.00 85.94 108 THR A C 1
ATOM 841 O O . THR A 1 108 ? -5.997 -8.621 -4.416 1.00 85.94 108 THR A O 1
ATOM 844 N N . HIS A 1 109 ? -5.098 -8.354 -6.444 1.00 87.19 109 HIS A N 1
ATOM 845 C CA . HIS A 1 109 ? -4.270 -9.569 -6.421 1.00 87.19 109 HIS A CA 1
ATOM 846 C C . HIS A 1 109 ? -2.779 -9.232 -6.328 1.00 87.19 109 HIS A C 1
ATOM 848 O O . HIS A 1 109 ? -1.931 -10.062 -6.638 1.00 87.19 109 HIS A O 1
ATOM 854 N N . SER A 1 110 ? -2.457 -7.977 -6.008 1.00 88.25 110 SER A N 1
ATOM 855 C CA . SER A 1 110 ? -1.075 -7.572 -5.789 1.00 88.25 110 SER A CA 1
ATOM 856 C C . SER A 1 110 ? -0.605 -7.998 -4.408 1.00 88.25 110 SER A C 1
ATOM 858 O O . SER A 1 110 ? -1.387 -8.016 -3.451 1.00 88.25 110 SER A O 1
ATOM 860 N N . TRP A 1 111 ? 0.694 -8.260 -4.298 1.00 88.81 111 TRP A N 1
ATOM 861 C CA . TRP A 1 111 ? 1.328 -8.633 -3.039 1.00 88.81 111 TRP A CA 1
ATOM 862 C C . TRP A 1 111 ? 1.081 -7.576 -1.951 1.00 88.81 111 TRP A C 1
ATOM 864 O O . TRP A 1 111 ? 0.700 -7.905 -0.830 1.00 88.81 111 TRP A O 1
ATOM 874 N N . LEU A 1 112 ? 1.195 -6.291 -2.309 1.00 87.75 112 LEU A N 1
ATOM 875 C CA . LEU A 1 112 ? 0.961 -5.179 -1.384 1.00 87.75 112 LEU A CA 1
ATOM 876 C C . LEU A 1 112 ? -0.483 -5.133 -0.879 1.00 87.75 112 LEU A C 1
ATOM 878 O O . LEU A 1 112 ? -0.720 -4.841 0.291 1.00 87.75 112 LEU A O 1
ATOM 882 N N . TRP A 1 113 ? -1.458 -5.394 -1.753 1.00 89.44 113 TRP A N 1
ATOM 883 C CA . TRP A 1 113 ? -2.863 -5.404 -1.358 1.00 89.44 113 TRP A CA 1
ATOM 884 C C . TRP A 1 113 ? -3.162 -6.531 -0.372 1.00 89.44 113 TRP A C 1
ATOM 886 O O . TRP A 1 113 ? -3.792 -6.286 0.657 1.00 89.44 113 TRP A O 1
ATOM 896 N N . GLU A 1 114 ? -2.708 -7.747 -0.678 1.00 90.94 114 GLU A N 1
ATOM 897 C CA . GLU A 1 114 ? -2.903 -8.914 0.185 1.00 90.94 114 GLU A CA 1
ATOM 898 C C . GLU A 1 114 ? -2.288 -8.687 1.564 1.00 90.94 114 GLU A C 1
ATOM 900 O O . GLU A 1 114 ? -2.943 -8.928 2.576 1.00 90.94 114 GLU A O 1
ATOM 905 N N . GLU A 1 115 ? -1.076 -8.141 1.616 1.00 89.94 115 GLU A N 1
ATOM 906 C CA . GLU A 1 115 ? -0.382 -7.927 2.881 1.00 89.94 115 GLU A CA 1
ATOM 907 C C . GLU A 1 115 ? -1.007 -6.798 3.710 1.00 89.94 115 GLU A C 1
ATOM 909 O O . GLU A 1 115 ? -1.153 -6.924 4.927 1.00 89.94 115 GLU A O 1
ATOM 914 N N . ILE A 1 116 ? -1.484 -5.728 3.062 1.00 89.94 116 ILE A N 1
ATOM 915 C CA . ILE A 1 116 ? -2.272 -4.685 3.733 1.00 89.94 116 ILE A CA 1
ATOM 916 C C . ILE A 1 116 ? -3.569 -5.265 4.306 1.00 89.94 116 ILE A C 1
ATOM 918 O O . ILE A 1 116 ? -3.945 -4.954 5.437 1.00 89.94 116 ILE A O 1
ATOM 922 N N . VAL A 1 117 ? -4.263 -6.104 3.540 1.00 88.88 117 VAL A N 1
ATOM 923 C CA . VAL A 1 117 ? -5.494 -6.761 3.986 1.00 88.88 117 VAL A CA 1
ATOM 924 C C . VAL A 1 117 ? -5.222 -7.696 5.163 1.00 88.88 117 VAL A C 1
ATOM 926 O O . VAL A 1 117 ? -5.945 -7.628 6.155 1.00 88.88 117 VAL A O 1
ATOM 929 N N . ASN A 1 118 ? -4.161 -8.499 5.100 1.00 89.81 118 ASN A N 1
ATOM 930 C CA . ASN A 1 118 ? -3.753 -9.390 6.184 1.00 89.81 118 ASN A CA 1
ATOM 931 C C . ASN A 1 118 ? -3.416 -8.608 7.457 1.00 89.81 118 ASN A C 1
ATOM 933 O O . ASN A 1 118 ? -3.849 -8.985 8.547 1.00 89.81 118 ASN A O 1
ATOM 937 N N . LEU A 1 119 ? -2.684 -7.497 7.328 1.00 88.12 119 LEU A N 1
ATOM 938 C CA . LEU A 1 119 ? -2.375 -6.610 8.447 1.00 88.12 119 LEU A CA 1
ATOM 939 C C . LEU A 1 119 ? -3.654 -6.038 9.069 1.00 88.12 119 LEU A C 1
ATOM 941 O O . LEU A 1 119 ? -3.785 -6.007 10.290 1.00 88.12 119 LEU A O 1
ATOM 945 N N . LEU A 1 120 ? -4.614 -5.617 8.248 1.00 87.38 120 LEU A N 1
ATOM 946 C CA . LEU A 1 120 ? -5.897 -5.119 8.737 1.00 87.38 120 LEU A CA 1
ATOM 947 C C . LEU A 1 120 ? -6.729 -6.193 9.419 1.00 87.38 120 LEU A C 1
ATOM 949 O O . LEU A 1 120 ? -7.322 -5.921 10.460 1.00 87.38 120 LEU A O 1
ATOM 953 N N . ASP A 1 121 ? -6.771 -7.398 8.865 1.00 87.88 121 ASP A N 1
ATOM 954 C CA . ASP A 1 121 ? -7.485 -8.518 9.473 1.00 87.88 121 ASP A CA 1
ATOM 955 C C . ASP A 1 121 ? -6.835 -8.902 10.812 1.00 87.88 121 ASP A C 1
ATOM 957 O O . ASP A 1 121 ? -7.543 -9.170 11.781 1.00 87.88 121 ASP A O 1
ATOM 961 N N . LEU A 1 122 ? -5.505 -8.818 10.921 1.00 87.44 122 LEU A N 1
ATOM 962 C CA . LEU A 1 122 ? -4.785 -8.999 12.181 1.00 87.44 122 LEU A CA 1
ATOM 963 C C . LEU A 1 122 ? -5.115 -7.901 13.203 1.00 87.44 122 LEU A C 1
ATOM 965 O O . LEU A 1 122 ? -5.386 -8.215 14.361 1.00 87.44 122 LEU A O 1
ATOM 969 N N . ILE A 1 123 ? -5.115 -6.629 12.793 1.00 84.75 123 ILE A N 1
ATOM 970 C CA . ILE A 1 123 ? -5.478 -5.506 13.671 1.00 84.75 123 ILE A CA 1
ATOM 971 C C . ILE A 1 123 ? -6.917 -5.686 14.170 1.00 84.75 123 ILE A C 1
ATOM 973 O O . ILE A 1 123 ? -7.154 -5.642 15.372 1.00 84.75 123 ILE A O 1
ATOM 977 N N . ASN A 1 124 ? -7.861 -5.963 13.272 1.00 80.00 124 ASN A N 1
ATOM 978 C CA . ASN A 1 124 ? -9.271 -6.147 13.620 1.00 80.00 124 ASN A CA 1
ATOM 979 C C . ASN A 1 124 ? -9.555 -7.438 14.406 1.00 80.00 124 ASN A C 1
ATOM 981 O O . ASN A 1 124 ? -10.617 -7.544 15.002 1.00 80.00 124 ASN A O 1
ATOM 985 N N . TYR A 1 125 ? -8.661 -8.431 14.395 1.00 77.19 125 TYR A N 1
ATOM 986 C CA . TYR A 1 125 ? -8.794 -9.638 15.220 1.00 77.19 125 TYR A CA 1
ATOM 987 C C . TYR A 1 125 ? -8.316 -9.422 16.663 1.00 77.19 125 TYR A C 1
ATOM 989 O O . TYR A 1 125 ? -8.766 -10.104 17.584 1.00 77.19 125 TYR A O 1
ATOM 997 N N . VAL A 1 126 ? -7.359 -8.514 16.861 1.00 63.12 126 VAL A N 1
ATOM 998 C CA . VAL A 1 126 ? -6.782 -8.213 18.180 1.00 63.12 126 VAL A CA 1
ATOM 999 C C . VAL A 1 126 ? -7.658 -7.241 18.985 1.00 63.12 126 VAL A C 1
ATOM 1001 O O . VAL A 1 126 ? -7.582 -7.252 20.215 1.00 63.12 126 VAL A O 1
ATOM 1004 N N . PHE A 1 127 ? -8.484 -6.436 18.313 1.00 53.19 127 PHE A N 1
ATOM 1005 C CA . PHE A 1 127 ? -9.447 -5.504 18.914 1.00 53.19 127 PHE A CA 1
ATOM 1006 C C . PHE A 1 127 ? -10.872 -6.065 18.919 1.00 53.19 127 PHE A C 1
ATOM 1008 O O . PHE A 1 127 ? -11.601 -5.765 19.894 1.00 53.19 127 PHE A O 1
#

pLDDT: mean 72.01, std 16.35, range [35.25, 90.94]

Radius of gyration: 24.71 Å; chains: 1; bounding box: 65×29×60 Å